Protein AF-A0A6A1Q7H1-F1 (afdb_monomer_lite)

Sequence (87 aa):
MKLSTGIIFCFLILGVSSQRWATFLKEAGQGAKDMWRAYSDMREANYKNSDKYFHARGNRDAAERGPGGVWAAKRCQRDDSESHRLF

Secondary structure (DSSP, 8-state):
-HHHHHHHHHHHHHHHHHHHHHHHHHHHHHHHHHHHHHHHHHHHH--TT-HHHHHHHHHHHHHTT-HHHHHHHHHHHHHHHHHHHH-

pLDDT: mean 90.46, std 9.98, range [58.44, 98.5]

Structure (mmCIF, N/CA/C/O backbone):
data_AF-A0A6A1Q7H1-F1
#
_entry.id   AF-A0A6A1Q7H1-F1
#
loop_
_atom_site.group_PDB
_atom_site.id
_atom_site.type_symbol
_atom_site.label_atom_id
_atom_site.label_alt_id
_atom_site.label_comp_id
_atom_site.label_asym_id
_atom_site.label_entity_id
_atom_site.label_seq_id
_atom_site.pdbx_PDB_ins_code
_atom_site.Cartn_x
_atom_site.Cartn_y
_atom_site.Cartn_z
_atom_site.occupancy
_atom_site.B_iso_or_equiv
_atom_site.auth_seq_id
_atom_site.auth_comp_id
_atom_site.auth_asym_id
_atom_site.auth_atom_id
_atom_site.pdbx_PDB_model_num
ATOM 1 N N . MET A 1 1 ? -27.726 -0.688 38.987 1.00 58.44 1 MET A N 1
ATOM 2 C CA . MET A 1 1 ? -28.174 -1.752 38.063 1.00 58.44 1 MET A CA 1
ATOM 3 C C . MET A 1 1 ? -28.486 -1.256 36.647 1.00 58.44 1 MET A C 1
ATOM 5 O O . MET A 1 1 ? -28.196 -1.997 35.729 1.00 58.44 1 MET A O 1
ATOM 9 N N . LYS A 1 2 ? -29.027 -0.042 36.419 1.00 60.94 2 LYS A N 1
ATOM 10 C CA . LYS A 1 2 ? -29.330 0.459 35.052 1.00 60.94 2 LYS A CA 1
ATOM 11 C C . LYS A 1 2 ? -28.144 1.149 34.343 1.00 60.94 2 LYS A C 1
ATOM 13 O O . LYS A 1 2 ? -27.931 0.930 33.159 1.00 60.94 2 LYS A O 1
ATOM 18 N N . LEU A 1 3 ? -27.344 1.936 35.074 1.00 66.19 3 LEU A N 1
ATOM 19 C CA . LEU A 1 3 ? -26.189 2.673 34.523 1.00 66.19 3 LEU A CA 1
ATOM 20 C C . LEU A 1 3 ? -24.999 1.764 34.177 1.00 66.19 3 LEU A C 1
ATOM 22 O O . LEU A 1 3 ? -24.338 1.958 33.164 1.00 66.19 3 LEU A O 1
ATOM 26 N N . SER A 1 4 ? -24.767 0.730 34.987 1.00 72.56 4 SER A N 1
ATOM 27 C CA . SER A 1 4 ? -23.702 -0.259 34.788 1.00 72.56 4 SER A CA 1
ATOM 28 C C . SER A 1 4 ? -23.854 -1.021 33.469 1.00 72.56 4 SER A C 1
ATOM 30 O O . SER A 1 4 ? -22.880 -1.212 32.750 1.00 72.56 4 SER A O 1
ATOM 32 N N . THR A 1 5 ? -25.082 -1.397 33.109 1.00 77.50 5 THR A N 1
ATOM 33 C CA . THR A 1 5 ? -25.369 -2.127 31.868 1.00 77.50 5 THR A CA 1
ATOM 34 C C . THR A 1 5 ? -25.144 -1.253 30.635 1.00 77.50 5 THR A C 1
ATOM 36 O O . THR A 1 5 ? -24.577 -1.718 29.652 1.00 77.50 5 THR A O 1
ATOM 39 N N . GLY A 1 6 ? -25.517 0.031 30.705 1.00 79.31 6 GLY A N 1
ATOM 40 C CA . GLY A 1 6 ? -25.269 0.994 29.628 1.00 79.31 6 GLY A CA 1
ATOM 41 C C . GLY A 1 6 ? -23.780 1.263 29.400 1.00 79.31 6 GLY A C 1
ATOM 42 O O . GLY A 1 6 ? -23.335 1.306 28.257 1.00 79.31 6 GLY A O 1
ATOM 43 N N . ILE A 1 7 ? -22.994 1.371 30.474 1.00 82.75 7 ILE A N 1
ATOM 44 C CA . ILE A 1 7 ? -21.540 1.577 30.394 1.00 82.75 7 ILE A CA 1
ATOM 45 C C . ILE A 1 7 ? -20.844 0.363 29.759 1.00 82.75 7 ILE A C 1
ATOM 47 O O . ILE A 1 7 ? -20.041 0.531 28.844 1.00 82.75 7 ILE A O 1
ATOM 51 N N . ILE A 1 8 ? -21.189 -0.858 30.183 1.00 80.81 8 ILE A N 1
ATOM 52 C CA . ILE A 1 8 ? -20.638 -2.097 29.605 1.00 80.81 8 ILE A CA 1
ATOM 53 C C . ILE A 1 8 ? -20.980 -2.199 28.111 1.00 80.81 8 ILE A C 1
ATOM 55 O O . ILE A 1 8 ? -20.115 -2.513 27.295 1.00 80.81 8 ILE A O 1
ATOM 59 N N . PHE A 1 9 ? -22.220 -1.877 27.734 1.00 80.12 9 PHE A N 1
ATOM 60 C CA . PHE A 1 9 ? -22.646 -1.875 26.334 1.00 80.12 9 PHE A CA 1
ATOM 61 C C . PHE A 1 9 ? -21.898 -0.822 25.499 1.00 80.12 9 PHE A C 1
ATOM 63 O O . PHE A 1 9 ? -21.489 -1.097 24.372 1.00 80.12 9 PHE A O 1
ATOM 70 N N . CYS A 1 10 ? -21.639 0.356 26.074 1.00 79.62 10 CYS A N 1
ATOM 71 C CA . CYS A 1 10 ? -20.878 1.424 25.428 1.00 79.62 10 CYS A CA 1
ATOM 72 C C . CYS A 1 10 ? -19.425 0.998 25.142 1.00 79.62 10 CYS A C 1
ATOM 74 O O . CYS A 1 10 ? -18.942 1.156 24.021 1.00 79.62 10 CYS A O 1
ATOM 76 N N . PHE A 1 11 ? -18.749 0.366 26.109 1.00 80.75 11 PHE A N 1
ATOM 77 C CA . PHE A 1 11 ? -17.393 -0.157 25.910 1.00 80.75 11 PHE A CA 1
ATOM 78 C C . PHE A 1 11 ? -17.327 -1.297 24.890 1.00 80.75 11 PHE A C 1
ATOM 80 O O 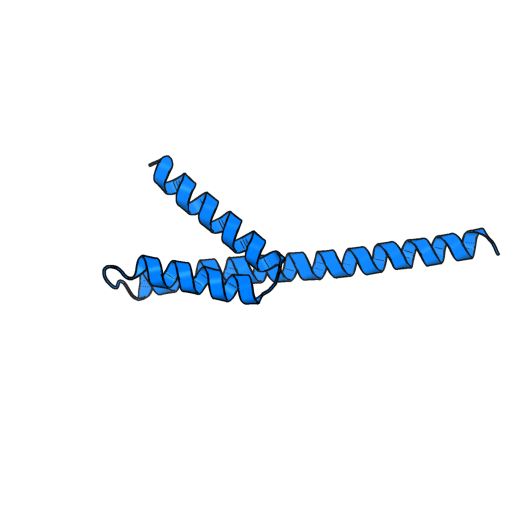. PHE A 1 11 ? -16.365 -1.364 24.129 1.00 80.75 11 PHE A O 1
ATOM 87 N N . LEU A 1 12 ? -18.343 -2.161 24.818 1.00 79.56 12 LEU A N 1
ATOM 88 C CA . LEU A 1 12 ? -18.410 -3.217 23.803 1.00 79.56 12 LEU A CA 1
ATOM 89 C C . LEU A 1 12 ? -18.539 -2.641 22.386 1.00 79.56 12 LEU A C 1
ATOM 91 O O . LEU A 1 12 ? -17.816 -3.066 21.484 1.00 79.56 12 LEU A O 1
ATOM 95 N N . ILE A 1 13 ? -19.405 -1.641 22.190 1.00 74.12 13 ILE A N 1
ATOM 96 C CA . ILE A 1 13 ? -19.562 -0.969 20.890 1.00 74.12 13 ILE A CA 1
ATOM 97 C C . ILE A 1 13 ? -18.271 -0.248 20.489 1.00 74.12 13 ILE A C 1
ATOM 99 O O . ILE A 1 13 ? -17.816 -0.381 19.349 1.00 74.12 13 ILE A O 1
ATOM 103 N N . LEU A 1 14 ? -17.654 0.488 21.417 1.00 74.69 14 LEU A N 1
ATOM 104 C CA . LEU A 1 14 ? -16.396 1.193 21.164 1.00 74.69 14 LEU A CA 1
ATOM 105 C C . LEU A 1 14 ? -15.238 0.220 20.901 1.00 74.69 14 LEU A C 1
ATOM 107 O O . LEU A 1 14 ? -14.445 0.450 19.990 1.00 74.69 14 LEU A O 1
ATOM 111 N N . GLY A 1 15 ? -15.174 -0.899 21.626 1.00 74.75 15 GLY A N 1
ATOM 112 C CA . GLY A 1 15 ? -14.170 -1.946 21.435 1.00 74.75 15 GLY A CA 1
ATOM 113 C C . GLY A 1 15 ? -14.262 -2.611 20.059 1.00 74.75 15 GLY A C 1
ATOM 114 O O . GLY A 1 15 ? -13.263 -2.697 19.348 1.00 74.75 15 GLY A O 1
ATOM 115 N N . VAL A 1 16 ? -15.465 -3.003 19.626 1.00 72.38 16 VAL A N 1
ATOM 116 C CA . VAL A 1 16 ? -15.688 -3.583 18.285 1.00 72.38 16 VAL A CA 1
ATOM 117 C C . VAL A 1 16 ? -15.377 -2.572 17.176 1.00 72.38 16 VAL A C 1
ATOM 119 O O . VAL A 1 16 ? -14.809 -2.934 16.142 1.00 72.38 16 VAL A O 1
ATOM 122 N N . SER A 1 17 ? -15.714 -1.299 17.390 1.00 72.56 17 SER A N 1
ATOM 123 C CA . SER A 1 17 ? -15.429 -0.224 16.432 1.00 72.56 17 SER A CA 1
ATOM 124 C C . SER A 1 17 ? -13.926 0.040 16.302 1.00 72.56 17 SER A C 1
ATOM 126 O O . SER A 1 17 ? -13.429 0.192 15.187 1.00 72.56 17 SER A O 1
ATOM 128 N N . SER A 1 18 ? -13.195 0.012 17.422 1.00 75.94 18 SER A N 1
ATOM 129 C CA . SER A 1 18 ? -11.734 0.146 17.464 1.00 75.94 18 SER A CA 1
ATOM 130 C C . SER A 1 18 ? -11.037 -0.990 16.715 1.00 75.94 18 SER A C 1
ATOM 132 O O . SER A 1 18 ? -10.178 -0.737 15.870 1.00 75.94 18 SER A O 1
ATOM 134 N N . GLN A 1 19 ? -11.469 -2.237 16.934 1.00 80.12 19 GLN A N 1
ATOM 135 C CA . GLN A 1 19 ? -10.884 -3.403 16.272 1.00 80.12 19 GLN A CA 1
ATOM 136 C C . GLN A 1 19 ? -11.005 -3.313 14.743 1.00 80.12 19 GLN A C 1
ATOM 138 O O . GLN A 1 19 ? -10.035 -3.567 14.034 1.00 80.12 19 GLN A O 1
ATOM 143 N N . ARG A 1 20 ? -12.178 -2.900 14.239 1.00 87.38 20 ARG A N 1
ATOM 144 C CA . ARG A 1 20 ? -12.434 -2.710 12.799 1.00 87.38 20 ARG A CA 1
ATOM 145 C C . ARG A 1 20 ? -11.587 -1.593 12.191 1.00 87.38 20 ARG A C 1
ATOM 147 O O . ARG A 1 20 ? -11.127 -1.715 11.057 1.00 87.38 20 ARG A O 1
ATOM 154 N N . TRP A 1 21 ? -11.378 -0.509 12.933 1.00 90.44 21 TRP A N 1
ATOM 155 C CA . TRP A 1 21 ? -10.528 0.597 12.494 1.00 90.44 21 TRP A CA 1
ATOM 156 C C . TRP A 1 21 ? -9.050 0.203 12.472 1.00 90.44 21 TRP A C 1
ATOM 158 O O . TRP A 1 21 ? -8.341 0.508 11.516 1.00 90.44 21 TRP A O 1
ATOM 168 N N . ALA A 1 22 ? -8.595 -0.534 13.486 1.00 92.31 22 ALA A N 1
ATOM 169 C CA . ALA A 1 22 ? -7.232 -1.043 13.552 1.00 92.31 22 ALA A CA 1
ATOM 170 C C . ALA A 1 22 ? -6.929 -2.018 12.404 1.00 92.31 22 ALA A C 1
ATOM 172 O O . ALA A 1 22 ? -5.874 -1.908 11.775 1.00 92.31 22 ALA A O 1
ATOM 173 N N . THR A 1 23 ? -7.852 -2.935 12.084 1.00 94.62 23 THR A N 1
ATOM 174 C CA . THR A 1 23 ? -7.693 -3.828 10.925 1.00 94.62 23 THR A CA 1
ATOM 175 C C . THR A 1 23 ? -7.666 -3.037 9.625 1.00 94.62 23 THR A C 1
ATOM 177 O O . THR A 1 23 ? -6.736 -3.214 8.848 1.00 94.62 23 THR A O 1
ATOM 180 N N . PHE A 1 24 ? -8.586 -2.088 9.428 1.00 96.12 24 PHE A N 1
ATOM 181 C CA . PHE A 1 24 ? -8.608 -1.251 8.225 1.00 96.12 24 PHE A CA 1
ATOM 182 C C . PHE A 1 24 ? -7.295 -0.477 8.017 1.00 96.12 24 PHE A C 1
ATOM 184 O O . PHE A 1 24 ? -6.734 -0.486 6.922 1.00 96.12 24 PHE A O 1
ATOM 191 N N . LEU A 1 25 ? -6.766 0.163 9.065 1.00 96.44 25 LEU A N 1
ATOM 192 C CA . LEU A 1 25 ? -5.498 0.894 8.987 1.00 96.44 25 LEU A CA 1
ATOM 193 C C . LEU A 1 25 ? -4.314 -0.030 8.693 1.00 96.44 25 LEU A C 1
ATOM 195 O O . LEU A 1 25 ? -3.435 0.325 7.907 1.00 96.44 25 LEU A O 1
ATOM 199 N N . LYS A 1 26 ? -4.294 -1.223 9.298 1.00 97.44 26 LYS A N 1
ATOM 200 C CA . LYS A 1 26 ? -3.270 -2.235 9.024 1.00 97.44 26 LYS A CA 1
AT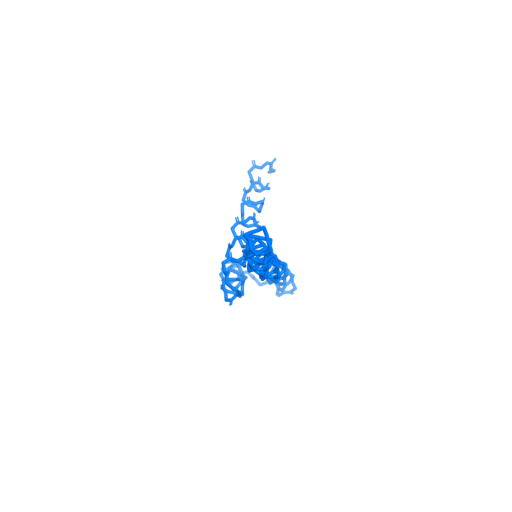OM 201 C C . LYS A 1 26 ? -3.304 -2.667 7.558 1.00 97.44 26 LYS A C 1
ATOM 203 O O . LYS A 1 26 ? -2.258 -2.684 6.915 1.00 97.44 26 LYS A O 1
ATOM 208 N N . GLU A 1 27 ? -4.484 -2.977 7.031 1.00 98.31 27 GLU A N 1
ATOM 209 C CA . GLU A 1 27 ? -4.676 -3.351 5.627 1.00 98.31 27 GLU A CA 1
ATOM 210 C C . GLU A 1 27 ? -4.254 -2.221 4.682 1.00 98.31 27 GLU A C 1
ATOM 212 O O . GLU A 1 27 ? -3.563 -2.472 3.698 1.00 98.31 27 GLU A O 1
ATOM 217 N N . ALA A 1 28 ? -4.606 -0.970 4.999 1.00 98.12 28 ALA A N 1
ATOM 218 C CA . ALA A 1 28 ? -4.218 0.195 4.208 1.00 98.12 28 ALA A CA 1
ATOM 219 C C . ALA A 1 28 ? -2.700 0.415 4.194 1.00 98.12 28 ALA A C 1
ATOM 221 O O . ALA A 1 28 ? -2.117 0.639 3.134 1.00 98.12 28 ALA A O 1
ATOM 222 N N . GLY A 1 29 ? -2.040 0.294 5.349 1.00 97.88 29 GLY A N 1
ATOM 223 C CA . GLY A 1 29 ? -0.582 0.379 5.436 1.00 97.88 29 GLY A CA 1
ATOM 224 C C . GLY A 1 29 ? 0.119 -0.743 4.664 1.00 97.88 29 GLY A C 1
ATOM 225 O O . GLY A 1 29 ? 1.111 -0.499 3.978 1.00 97.88 29 GLY A O 1
ATOM 226 N N . GLN A 1 30 ? -0.415 -1.967 4.726 1.00 98.50 30 GLN A N 1
ATOM 227 C CA . GLN A 1 30 ? 0.091 -3.091 3.935 1.00 98.50 30 GLN A CA 1
ATOM 228 C C . GLN A 1 30 ? -0.106 -2.857 2.433 1.00 98.50 30 GLN A C 1
ATOM 230 O O . GLN A 1 30 ? 0.858 -2.986 1.684 1.00 98.50 30 GLN A O 1
ATOM 235 N N . GLY A 1 31 ? -1.294 -2.421 2.006 1.00 98.38 31 GLY A N 1
ATOM 236 C CA . GLY A 1 31 ? -1.575 -2.131 0.600 1.00 98.38 31 GLY A CA 1
ATOM 237 C C . GLY A 1 31 ? -0.692 -1.017 0.034 1.00 98.38 31 GLY A C 1
ATOM 238 O O . GLY A 1 31 ? -0.163 -1.152 -1.064 1.00 98.38 31 GLY A O 1
ATOM 239 N N . ALA A 1 32 ? -0.436 0.049 0.799 1.00 98.12 32 ALA A N 1
ATOM 240 C CA . ALA A 1 32 ? 0.503 1.097 0.391 1.00 98.12 32 ALA A CA 1
ATOM 241 C C . ALA A 1 32 ? 1.937 0.558 0.215 1.00 98.12 32 ALA A C 1
ATOM 243 O O . ALA A 1 32 ? 2.627 0.917 -0.741 1.00 98.12 32 ALA A O 1
ATOM 244 N N . LYS A 1 33 ? 2.379 -0.347 1.100 1.00 98.31 33 LYS A N 1
ATOM 245 C CA . LYS A 1 33 ? 3.681 -1.019 0.975 1.00 98.31 33 LYS A CA 1
ATOM 246 C C . LYS A 1 33 ? 3.749 -1.913 -0.267 1.00 98.31 33 LYS A C 1
ATOM 248 O O . LYS A 1 33 ? 4.790 -1.943 -0.921 1.00 98.31 33 LYS A O 1
ATOM 253 N N . ASP A 1 34 ? 2.668 -2.615 -0.602 1.00 98.44 34 ASP A N 1
ATOM 254 C CA . ASP A 1 34 ? 2.594 -3.451 -1.805 1.00 98.44 34 ASP A CA 1
ATOM 255 C C . ASP A 1 34 ? 2.662 -2.590 -3.084 1.00 98.44 34 ASP A C 1
ATOM 257 O O . ASP A 1 34 ? 3.421 -2.908 -4.000 1.00 98.44 34 ASP A O 1
ATOM 261 N N . MET A 1 35 ? 1.983 -1.434 -3.108 1.00 98.06 35 MET A N 1
ATOM 262 C CA . MET A 1 35 ? 2.092 -0.453 -4.202 1.00 98.06 35 MET A CA 1
ATOM 263 C C . MET A 1 35 ? 3.524 0.083 -4.357 1.00 98.06 35 MET A C 1
ATOM 265 O O . MET A 1 35 ? 4.060 0.122 -5.466 1.00 98.06 35 MET A O 1
ATOM 269 N N . TRP A 1 36 ? 4.181 0.444 -3.248 1.00 97.12 36 TRP A N 1
ATOM 270 C CA . TRP A 1 36 ? 5.577 0.896 -3.264 1.00 97.12 36 TRP A CA 1
ATOM 271 C C . TRP A 1 36 ? 6.532 -0.184 -3.782 1.00 97.12 36 TRP A C 1
ATOM 273 O O . TRP A 1 36 ? 7.450 0.095 -4.559 1.00 97.12 36 TRP A O 1
ATOM 283 N N . ARG A 1 37 ? 6.325 -1.432 -3.352 1.00 98.00 37 ARG A N 1
ATOM 284 C CA . ARG A 1 37 ? 7.114 -2.574 -3.817 1.00 98.00 37 ARG A CA 1
ATOM 285 C C . ARG A 1 37 ? 6.921 -2.793 -5.313 1.00 98.00 37 ARG A C 1
ATOM 287 O O . ARG A 1 37 ? 7.900 -3.001 -6.019 1.00 98.00 37 ARG A O 1
ATOM 294 N N . ALA A 1 38 ? 5.691 -2.685 -5.808 1.00 97.12 38 ALA A N 1
ATOM 295 C CA . ALA A 1 38 ? 5.418 -2.801 -7.232 1.00 97.12 38 ALA A CA 1
ATOM 296 C C . ALA A 1 38 ? 6.167 -1.751 -8.063 1.00 97.12 38 ALA A C 1
ATOM 298 O O . ALA A 1 38 ? 6.765 -2.107 -9.076 1.00 97.12 38 ALA A O 1
ATOM 299 N N . TYR A 1 39 ? 6.196 -0.502 -7.596 1.00 94.75 39 TYR A N 1
ATOM 300 C CA . TYR A 1 39 ? 6.959 0.580 -8.220 1.00 94.75 39 TYR A CA 1
ATOM 301 C C . TYR A 1 39 ? 8.478 0.351 -8.158 1.00 94.75 39 TYR A C 1
ATOM 303 O O . TYR A 1 39 ? 9.185 0.574 -9.139 1.00 94.75 39 TYR A O 1
ATOM 311 N N . SER A 1 40 ? 8.987 -0.124 -7.020 1.00 96.56 40 SER A N 1
ATOM 312 C CA . SER A 1 40 ? 10.417 -0.407 -6.838 1.00 96.56 40 SER A CA 1
ATOM 313 C C . SER A 1 40 ? 10.885 -1.535 -7.762 1.00 96.56 40 SER A C 1
ATOM 315 O O . SER A 1 40 ? 11.854 -1.357 -8.496 1.00 96.56 40 SER A O 1
ATOM 317 N N . ASP A 1 41 ? 10.144 -2.644 -7.812 1.00 97.31 41 ASP A N 1
ATOM 318 C CA . ASP A 1 41 ? 10.441 -3.767 -8.705 1.00 97.31 41 ASP A CA 1
ATOM 319 C C . ASP A 1 41 ? 10.330 -3.356 -10.189 1.00 97.31 41 ASP A C 1
ATOM 321 O O . ASP A 1 41 ? 11.097 -3.839 -11.014 1.00 97.31 41 ASP A O 1
ATOM 325 N N . MET A 1 42 ? 9.408 -2.449 -10.546 1.00 96.06 42 MET A N 1
ATOM 326 C CA . MET A 1 42 ? 9.299 -1.898 -11.906 1.00 96.06 42 MET A CA 1
ATOM 327 C C . MET A 1 42 ? 10.560 -1.129 -12.307 1.00 96.06 42 MET A C 1
ATOM 329 O O . MET A 1 42 ? 11.098 -1.327 -13.398 1.00 96.06 42 MET A O 1
ATOM 333 N N . ARG A 1 43 ? 11.052 -0.272 -11.403 1.00 94.94 43 ARG A N 1
ATOM 334 C CA . ARG A 1 43 ? 12.283 0.499 -11.608 1.00 94.94 43 ARG A CA 1
ATOM 335 C C . ARG A 1 43 ? 13.512 -0.391 -11.700 1.00 94.94 43 ARG A C 1
ATOM 337 O O . ARG A 1 43 ? 14.387 -0.118 -12.513 1.00 94.94 43 ARG A O 1
ATOM 344 N N . GLU A 1 44 ? 13.578 -1.425 -10.870 1.00 97.00 44 GLU A N 1
ATOM 345 C CA . GLU A 1 44 ? 14.697 -2.363 -10.847 1.00 97.00 44 GLU A CA 1
ATOM 346 C C . GLU A 1 44 ? 14.701 -3.279 -12.075 1.00 97.00 44 GLU A C 1
ATOM 348 O O . GLU A 1 44 ? 15.743 -3.465 -12.699 1.00 97.00 44 GLU A O 1
ATOM 353 N N . ALA A 1 45 ? 13.536 -3.796 -12.478 1.00 95.94 45 ALA A N 1
ATOM 354 C CA . ALA A 1 45 ? 13.413 -4.636 -13.665 1.00 95.94 45 ALA A CA 1
ATOM 355 C C . ALA A 1 45 ? 13.768 -3.883 -14.955 1.00 95.94 45 ALA A C 1
ATOM 357 O O . ALA A 1 45 ? 14.265 -4.502 -15.895 1.00 95.94 45 ALA A O 1
ATOM 358 N N . ASN A 1 46 ? 13.492 -2.570 -15.010 1.00 94.62 46 ASN A N 1
ATOM 359 C CA . ASN A 1 46 ? 13.801 -1.687 -16.140 1.00 94.62 46 ASN A CA 1
ATOM 360 C C . ASN A 1 46 ? 13.417 -2.300 -17.505 1.00 94.62 46 ASN A C 1
ATOM 362 O O . ASN A 1 46 ? 14.157 -2.243 -18.492 1.00 94.62 46 ASN A O 1
ATOM 366 N N . TYR A 1 47 ? 12.259 -2.962 -17.542 1.00 94.56 47 TYR A N 1
ATOM 367 C CA . TYR A 1 47 ? 11.813 -3.734 -18.694 1.00 94.56 47 TYR A CA 1
ATOM 368 C C . TYR A 1 47 ? 10.815 -2.927 -19.522 1.00 94.56 47 TYR A C 1
ATOM 370 O O . TYR A 1 47 ? 9.813 -2.428 -19.000 1.00 94.56 47 TYR A O 1
ATOM 378 N N . LYS A 1 48 ? 11.058 -2.813 -20.833 1.00 93.12 48 LYS A N 1
ATOM 379 C CA . LYS A 1 48 ? 10.204 -2.019 -21.730 1.00 93.12 48 LYS A CA 1
ATOM 380 C C . LYS A 1 48 ? 8.763 -2.537 -21.726 1.00 93.12 48 LYS A C 1
ATOM 382 O O . LYS A 1 48 ? 8.532 -3.739 -21.824 1.00 93.12 48 LYS A O 1
ATOM 387 N N . ASN A 1 49 ? 7.802 -1.611 -21.680 1.00 92.25 49 ASN A N 1
ATOM 388 C CA . ASN A 1 49 ? 6.357 -1.876 -21.706 1.00 92.25 49 ASN A CA 1
ATOM 389 C C . ASN A 1 49 ? 5.835 -2.745 -20.543 1.00 92.25 49 ASN A C 1
ATOM 391 O O . ASN A 1 49 ? 4.775 -3.363 -20.667 1.00 92.25 49 ASN A O 1
ATOM 395 N N . SER A 1 50 ? 6.555 -2.804 -19.419 1.00 93.69 50 SER A N 1
ATOM 396 C CA . SER A 1 50 ? 6.147 -3.591 -18.247 1.00 93.69 50 SER A CA 1
ATOM 397 C C . SER A 1 50 ? 5.275 -2.823 -17.246 1.00 93.69 50 SER A C 1
ATOM 399 O O . SER A 1 50 ? 4.704 -3.446 -16.352 1.00 93.69 50 SER A O 1
ATOM 401 N N . ASP A 1 51 ? 5.082 -1.511 -17.416 1.00 92.62 51 ASP A N 1
ATOM 402 C CA . ASP A 1 51 ? 4.367 -0.651 -16.456 1.00 92.62 51 ASP A CA 1
ATOM 403 C C . ASP A 1 51 ? 2.972 -1.189 -16.109 1.00 92.62 51 ASP A C 1
ATOM 405 O O . ASP A 1 51 ? 2.584 -1.291 -14.945 1.00 92.62 51 ASP A O 1
ATOM 409 N N . LYS A 1 52 ? 2.227 -1.639 -17.129 1.00 94.50 52 LYS A N 1
ATOM 410 C CA . LYS A 1 52 ? 0.880 -2.207 -16.955 1.00 94.50 52 LYS A CA 1
ATOM 411 C C . LYS A 1 52 ? 0.881 -3.448 -16.065 1.00 94.50 52 LYS A C 1
ATOM 413 O O . LYS A 1 52 ? -0.052 -3.637 -15.286 1.00 94.50 52 LYS A O 1
ATOM 418 N N . TYR A 1 53 ? 1.911 -4.285 -16.176 1.00 96.38 53 TYR A N 1
ATOM 419 C CA . TYR A 1 53 ? 2.052 -5.471 -15.339 1.00 96.38 53 TYR A CA 1
ATOM 420 C C . TYR A 1 53 ? 2.302 -5.078 -13.882 1.00 96.38 53 TYR A C 1
ATOM 422 O O . TYR A 1 53 ? 1.620 -5.580 -12.989 1.00 96.38 53 TYR A O 1
ATOM 430 N N . PHE A 1 54 ? 3.228 -4.151 -13.634 1.00 96.56 54 PHE A N 1
ATOM 431 C CA . PHE A 1 54 ? 3.565 -3.734 -12.275 1.00 96.56 54 PHE A CA 1
ATOM 432 C C . PHE A 1 54 ? 2.414 -3.001 -11.583 1.00 96.56 54 PHE A C 1
ATOM 434 O O . PHE A 1 54 ? 2.133 -3.304 -10.423 1.00 96.56 54 PHE A O 1
ATOM 441 N N . HIS A 1 55 ? 1.670 -2.150 -12.295 1.00 95.19 55 HIS A N 1
ATOM 442 C CA . HIS A 1 55 ? 0.442 -1.560 -11.760 1.00 95.19 55 HIS A CA 1
ATOM 443 C C . HIS A 1 55 ? -0.609 -2.622 -11.426 1.00 95.19 55 HIS A C 1
ATOM 445 O O . HIS A 1 55 ? -1.172 -2.604 -10.334 1.00 95.19 55 HIS A O 1
ATOM 451 N N . ALA A 1 56 ? -0.864 -3.574 -12.330 1.00 97.00 56 ALA A N 1
ATOM 452 C CA . ALA A 1 56 ? -1.836 -4.637 -12.080 1.00 97.00 56 ALA A CA 1
ATOM 453 C C . ALA A 1 56 ? -1.434 -5.517 -10.886 1.00 97.00 56 ALA A C 1
ATOM 455 O O . ALA A 1 56 ? -2.281 -5.836 -10.050 1.00 97.00 56 ALA A O 1
ATOM 456 N N . ARG A 1 57 ? -0.145 -5.862 -10.772 1.00 97.94 57 ARG A N 1
ATOM 457 C CA . ARG A 1 57 ? 0.395 -6.635 -9.649 1.00 97.94 57 ARG A CA 1
ATOM 458 C C . ARG A 1 57 ? 0.263 -5.876 -8.331 1.00 97.94 57 ARG A C 1
ATOM 460 O O . ARG A 1 57 ? -0.301 -6.425 -7.396 1.00 97.94 57 ARG A O 1
ATOM 467 N N . GLY A 1 58 ? 0.698 -4.616 -8.274 1.00 97.69 58 GLY A N 1
ATOM 468 C CA . GLY A 1 58 ? 0.568 -3.789 -7.069 1.00 97.69 58 GLY A CA 1
ATOM 469 C C . GLY A 1 58 ? -0.884 -3.654 -6.609 1.00 97.69 58 GLY A C 1
ATOM 470 O O . GLY A 1 58 ? -1.176 -3.824 -5.429 1.00 97.69 58 GLY A O 1
ATOM 471 N N . ASN A 1 59 ? -1.814 -3.451 -7.548 1.00 97.75 59 ASN A N 1
ATOM 472 C CA . ASN A 1 59 ? -3.242 -3.376 -7.238 1.00 97.75 59 ASN A CA 1
ATOM 473 C C . ASN A 1 59 ? -3.797 -4.684 -6.686 1.00 97.75 59 ASN A C 1
ATOM 475 O O . ASN A 1 59 ? -4.596 -4.656 -5.755 1.00 97.75 59 ASN A O 1
ATOM 479 N N . ARG A 1 60 ? -3.417 -5.816 -7.287 1.00 98.06 60 ARG A N 1
ATOM 480 C CA . ARG A 1 60 ? -3.862 -7.137 -6.846 1.00 98.06 60 ARG A CA 1
ATOM 481 C C . ARG A 1 60 ? -3.331 -7.430 -5.447 1.00 98.06 60 ARG A C 1
ATOM 483 O O . ARG A 1 60 ? -4.126 -7.721 -4.563 1.00 98.06 60 ARG A O 1
ATOM 490 N N . ASP A 1 61 ? -2.027 -7.272 -5.242 1.00 98.25 61 ASP A N 1
ATOM 491 C CA . ASP A 1 61 ? -1.367 -7.561 -3.968 1.00 98.25 61 ASP A CA 1
ATOM 492 C C . ASP A 1 61 ? -1.926 -6.658 -2.842 1.00 98.25 61 ASP A C 1
ATOM 494 O O . ASP A 1 61 ? -2.192 -7.125 -1.735 1.00 98.25 61 ASP A O 1
ATOM 498 N N . ALA A 1 62 ? -2.219 -5.384 -3.139 1.00 98.19 62 ALA A N 1
ATOM 499 C CA . ALA A 1 62 ? -2.889 -4.483 -2.203 1.00 98.19 62 ALA A CA 1
ATOM 500 C C . ALA A 1 62 ? -4.363 -4.858 -1.959 1.00 98.19 62 ALA A C 1
ATOM 502 O O . ALA A 1 62 ? -4.827 -4.812 -0.821 1.00 98.19 62 ALA A O 1
ATOM 503 N N . ALA A 1 63 ? -5.115 -5.246 -2.992 1.00 97.94 63 ALA A N 1
ATOM 504 C CA . ALA A 1 63 ? -6.514 -5.652 -2.851 1.00 97.94 63 ALA A CA 1
ATOM 505 C C . ALA A 1 63 ? -6.673 -6.946 -2.038 1.00 97.94 63 ALA A C 1
ATOM 507 O O . ALA A 1 63 ? -7.633 -7.075 -1.278 1.00 97.94 63 ALA A O 1
ATOM 508 N N . GLU A 1 64 ? -5.708 -7.865 -2.132 1.00 98.19 64 GLU A N 1
ATOM 509 C CA . GLU A 1 64 ? -5.646 -9.091 -1.327 1.00 98.19 64 GLU A CA 1
ATOM 510 C C . GLU A 1 64 ? -5.535 -8.813 0.181 1.00 98.19 64 GLU A C 1
ATOM 512 O O . GLU A 1 64 ? -5.883 -9.673 0.991 1.00 98.19 64 GLU A O 1
ATOM 517 N N . ARG A 1 65 ? -5.110 -7.607 0.589 1.00 97.31 65 ARG A N 1
ATOM 518 C CA . ARG A 1 65 ? -5.088 -7.210 2.007 1.00 97.31 65 ARG A CA 1
ATOM 519 C C . ARG A 1 65 ? -6.478 -6.972 2.583 1.00 97.31 65 ARG A C 1
ATOM 521 O O . ARG A 1 65 ? -6.633 -7.106 3.788 1.00 97.31 65 ARG A O 1
ATOM 528 N N . GLY A 1 66 ? -7.468 -6.632 1.759 1.00 97.31 66 GLY A N 1
ATOM 529 C CA . GLY A 1 66 ? -8.825 -6.308 2.199 1.00 97.31 66 GLY A CA 1
ATOM 530 C C . GLY A 1 66 ? -9.241 -4.863 1.893 1.00 97.31 66 GLY A C 1
ATOM 531 O O . GLY A 1 66 ? -8.568 -4.161 1.128 1.00 97.31 66 GLY A O 1
ATOM 532 N N . PRO A 1 67 ? -10.370 -4.394 2.458 1.00 97.62 67 PRO A N 1
ATOM 533 C CA . PRO A 1 67 ? -10.929 -3.071 2.178 1.00 97.62 67 PRO A CA 1
ATOM 534 C C . PRO A 1 67 ? -9.946 -1.909 2.371 1.00 97.62 67 PRO A C 1
ATOM 536 O O . PRO A 1 67 ? -9.959 -0.966 1.575 1.00 97.62 67 PRO A O 1
ATOM 539 N N . GLY A 1 68 ? -9.080 -1.971 3.389 1.00 97.81 68 GLY A N 1
ATOM 540 C CA . GLY A 1 68 ? -8.055 -0.947 3.602 1.00 97.81 68 GLY A CA 1
ATOM 541 C C . GLY A 1 68 ? -7.007 -0.929 2.491 1.00 97.81 68 GLY A C 1
ATOM 542 O O . GLY A 1 68 ? -6.614 0.140 2.024 1.00 97.81 68 GLY A O 1
ATOM 543 N N . GLY A 1 69 ? -6.607 -2.101 1.999 1.00 98.25 69 GLY A N 1
ATOM 544 C CA . GLY A 1 69 ? -5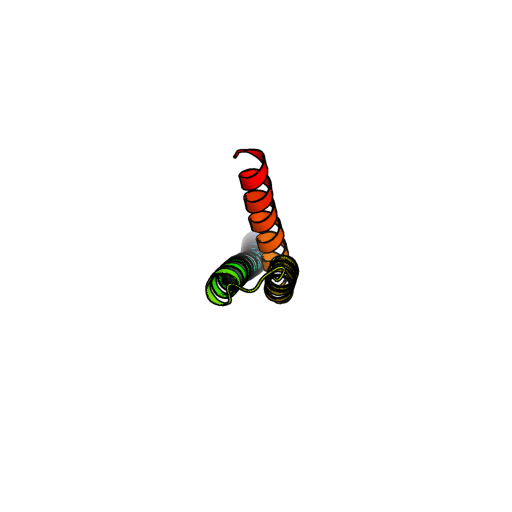.640 -2.220 0.911 1.00 98.25 69 GLY A CA 1
ATOM 545 C C . GLY A 1 69 ? -6.190 -1.750 -0.438 1.00 98.25 69 GLY A C 1
ATOM 546 O O . GLY A 1 69 ? -5.511 -1.014 -1.154 1.00 98.25 69 GLY A O 1
ATOM 547 N N . VAL A 1 70 ? -7.459 -2.051 -0.741 1.00 98.31 70 VAL A N 1
ATOM 548 C CA . VAL A 1 70 ? -8.166 -1.497 -1.916 1.00 98.31 70 VAL A CA 1
ATOM 549 C C . VAL A 1 70 ? -8.219 0.030 -1.852 1.00 98.31 70 VAL A C 1
ATOM 551 O O . VAL A 1 70 ? -7.983 0.717 -2.850 1.00 98.31 70 VAL A O 1
ATOM 554 N N . TRP A 1 71 ? -8.518 0.579 -0.671 1.00 98.19 71 TRP A N 1
ATOM 555 C CA . TRP A 1 71 ? -8.510 2.022 -0.461 1.00 98.19 71 TRP A CA 1
ATOM 556 C C . TRP A 1 71 ? -7.118 2.622 -0.700 1.00 98.19 71 TRP A C 1
ATOM 558 O O . TRP A 1 71 ? -7.012 3.636 -1.394 1.00 98.19 71 TRP A O 1
ATOM 568 N N . ALA A 1 72 ? -6.062 1.980 -0.192 1.00 98.00 72 ALA A N 1
ATOM 569 C CA . ALA A 1 72 ? -4.685 2.428 -0.379 1.00 98.00 72 ALA A CA 1
ATOM 570 C C . ALA A 1 72 ? -4.273 2.414 -1.858 1.00 98.00 72 ALA A C 1
ATOM 572 O O . ALA A 1 72 ? -3.801 3.432 -2.363 1.00 98.00 72 ALA A O 1
ATOM 573 N N . ALA A 1 73 ? -4.541 1.320 -2.580 1.00 97.88 73 ALA A N 1
ATOM 574 C CA . ALA A 1 73 ? -4.262 1.216 -4.013 1.00 97.88 73 ALA A CA 1
ATOM 575 C C . ALA A 1 73 ? -4.919 2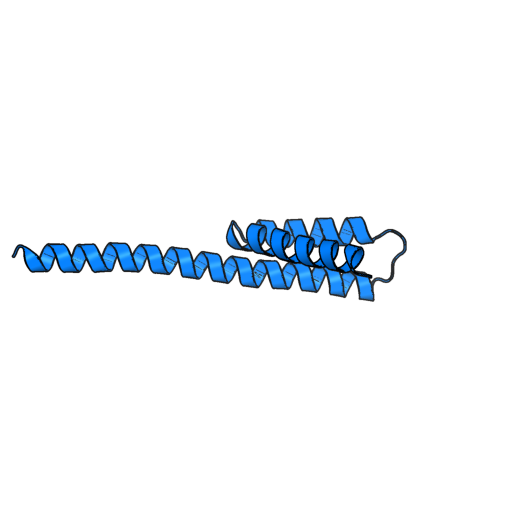.357 -4.803 1.00 97.88 73 ALA A C 1
ATOM 577 O O . ALA A 1 73 ? -4.262 3.034 -5.594 1.00 97.88 73 ALA A O 1
ATOM 578 N N . LYS A 1 74 ? -6.197 2.644 -4.524 1.00 97.75 74 LYS A N 1
ATOM 579 C CA . LYS A 1 74 ? -6.942 3.731 -5.172 1.00 97.75 74 LYS A CA 1
ATOM 580 C C . LYS A 1 74 ? -6.346 5.116 -4.899 1.00 97.75 74 LYS A C 1
ATOM 582 O O . LYS A 1 74 ? -6.405 5.978 -5.775 1.00 97.75 74 LYS A O 1
ATOM 587 N N . ARG A 1 75 ? -5.823 5.364 -3.692 1.00 97.50 75 ARG A N 1
ATOM 588 C CA . ARG A 1 75 ? -5.168 6.638 -3.347 1.00 97.50 75 ARG A CA 1
ATOM 589 C C . ARG A 1 75 ? -3.833 6.785 -4.065 1.00 97.50 75 ARG A C 1
ATOM 591 O O . ARG A 1 75 ? -3.648 7.782 -4.745 1.00 97.50 75 ARG A O 1
ATOM 598 N N . CYS A 1 76 ? -2.974 5.769 -4.008 1.00 94.19 76 CYS A N 1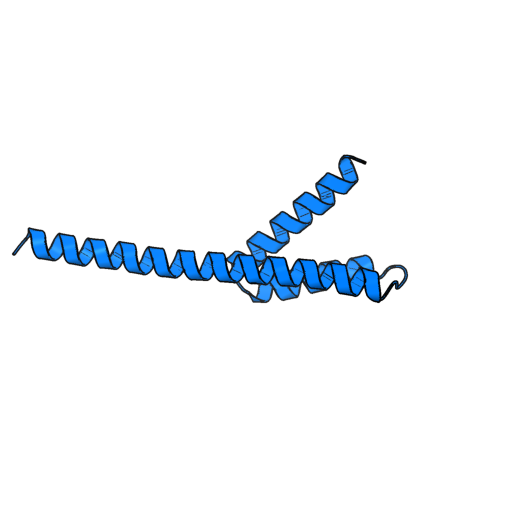
ATOM 599 C CA . CYS A 1 76 ? -1.678 5.800 -4.687 1.00 94.19 76 CYS A CA 1
ATOM 600 C C . CYS A 1 76 ? -1.822 5.988 -6.204 1.00 94.19 76 CYS A C 1
ATOM 602 O O . CYS A 1 76 ? -1.118 6.797 -6.790 1.00 94.19 76 CYS A O 1
ATOM 604 N N . GLN A 1 77 ? -2.770 5.292 -6.837 1.00 92.94 77 GLN A N 1
ATOM 605 C CA . GLN A 1 77 ? -3.060 5.479 -8.264 1.00 92.94 77 GLN A CA 1
ATOM 606 C C . GLN A 1 77 ? -3.544 6.886 -8.602 1.00 92.94 77 GLN A C 1
ATOM 608 O O . GLN A 1 77 ? -3.226 7.409 -9.667 1.00 92.94 77 GLN A O 1
ATOM 613 N N . ARG A 1 78 ? -4.369 7.481 -7.731 1.00 93.94 78 ARG A N 1
ATOM 614 C CA . ARG A 1 78 ? -4.839 8.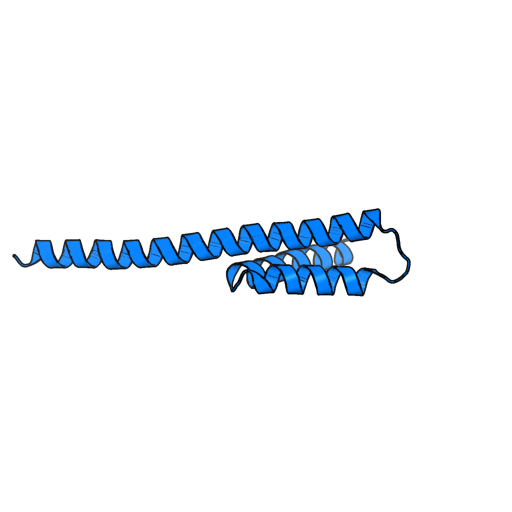850 -7.934 1.00 93.94 78 ARG A CA 1
ATOM 615 C C . ARG A 1 78 ? -3.656 9.808 -7.914 1.00 93.94 78 ARG A C 1
ATOM 617 O O . ARG A 1 78 ? -3.534 10.576 -8.860 1.00 93.94 78 ARG A O 1
ATOM 624 N N . ASP A 1 79 ? -2.805 9.718 -6.899 1.00 92.38 79 ASP A N 1
ATOM 625 C CA . ASP A 1 79 ? -1.639 10.592 -6.754 1.00 92.38 79 ASP A CA 1
ATOM 626 C C . ASP A 1 79 ? -0.679 10.440 -7.946 1.00 92.38 79 ASP A C 1
ATOM 628 O O . ASP A 1 79 ? -0.236 11.436 -8.512 1.00 92.38 79 ASP A O 1
ATOM 632 N N . ASP A 1 80 ? -0.437 9.207 -8.400 1.00 88.25 80 ASP A N 1
ATOM 633 C CA . ASP A 1 80 ? 0.348 8.915 -9.607 1.00 88.25 80 ASP A CA 1
ATOM 634 C C . ASP A 1 80 ? -0.267 9.582 -10.853 1.00 88.25 80 ASP A C 1
ATOM 636 O O . ASP A 1 80 ? 0.395 10.332 -11.572 1.00 88.25 80 ASP A O 1
ATOM 640 N N . SER A 1 81 ? -1.581 9.429 -11.047 1.00 88.50 81 SER A N 1
ATOM 641 C CA . SER A 1 81 ? -2.298 10.050 -12.166 1.00 88.50 81 SER A CA 1
ATOM 642 C C . SER A 1 81 ? -2.351 11.580 -12.102 1.00 88.50 81 SER A C 1
ATOM 644 O O . SER A 1 81 ? -2.373 12.229 -13.146 1.00 88.50 81 SER A O 1
ATOM 646 N N . GLU A 1 82 ? -2.391 12.167 -10.903 1.00 90.38 82 GLU A N 1
ATOM 647 C CA . GLU A 1 82 ? -2.341 13.617 -10.711 1.00 90.38 82 GLU A CA 1
ATOM 648 C C . GLU A 1 82 ? -0.936 14.147 -10.982 1.00 90.38 82 GLU A C 1
ATOM 650 O O . GLU A 1 82 ? -0.804 15.162 -11.661 1.00 90.38 82 GLU A O 1
ATOM 655 N N . SER A 1 83 ? 0.110 13.429 -10.564 1.00 85.62 83 SER A N 1
ATOM 656 C CA . SER A 1 83 ? 1.491 13.806 -10.867 1.00 85.62 83 SER A CA 1
ATOM 657 C C . SER A 1 83 ? 1.732 13.903 -12.380 1.00 85.62 83 SER A C 1
ATOM 659 O O . SER A 1 83 ? 2.257 14.904 -12.850 1.00 85.62 83 SER A O 1
ATOM 661 N N . HIS A 1 84 ? 1.215 12.955 -13.168 1.00 83.50 84 HIS A N 1
ATOM 662 C CA . HIS A 1 84 ? 1.307 12.976 -14.634 1.00 83.50 84 HIS A CA 1
ATOM 663 C C . HIS A 1 84 ? 0.449 14.056 -15.315 1.00 83.50 84 HIS A C 1
ATOM 665 O O . HIS A 1 84 ? 0.587 14.275 -16.514 1.00 83.50 84 HIS A O 1
ATOM 671 N N . ARG A 1 85 ? -0.492 14.690 -14.604 1.00 88.56 85 ARG A N 1
ATOM 672 C CA . ARG A 1 85 ? -1.270 15.824 -15.139 1.00 88.56 85 ARG A CA 1
ATOM 673 C C . ARG A 1 85 ? -0.629 17.172 -14.841 1.00 88.56 85 ARG A C 1
ATOM 675 O O . ARG A 1 85 ? -0.988 18.153 -15.485 1.00 88.56 85 ARG A O 1
ATOM 682 N N . LEU A 1 86 ? 0.215 17.235 -13.816 1.00 80.94 86 LEU A N 1
ATOM 683 C CA . LEU A 1 86 ? 0.798 18.477 -13.313 1.00 80.94 86 LEU A CA 1
ATOM 684 C C . LEU A 1 86 ? 2.177 18.784 -13.916 1.00 80.94 86 LEU A C 1
ATOM 686 O O . LEU A 1 86 ? 2.628 19.923 -13.796 1.00 80.94 86 LEU A O 1
ATOM 690 N N . PHE A 1 87 ? 2.818 17.808 -14.562 1.00 63.84 87 PHE A N 1
ATOM 691 C CA . PHE A 1 87 ? 4.124 17.916 -15.219 1.00 63.84 87 PHE A CA 1
ATOM 692 C C . PHE A 1 87 ? 4.034 17.430 -16.667 1.00 63.84 87 PHE A C 1
ATOM 694 O O . PHE A 1 87 ? 4.797 17.966 -17.501 1.00 63.84 87 PHE A O 1
#

Organism: Balaenoptera physalus (NCBI:txid9770)

InterPro domains:
  IPR000096 Serum amyloid A protein [PF00277] (23-75)
  IPR000096 Serum amyloid A protein [PR00306] (24-43)
  IPR000096 Serum amyloid A protein [PR00306] (44-63)
  IPR000096 Serum amyloid A protein [PR00306] (64-84)
  IPR000096 Serum amyloid A protein [SM00197] (21-87)
  IPR052464 Synovial Proliferation Regulator [PTHR23424] (34-74)

Foldseek 3Di:
DVVVVVVVVVCVVVVVVVVVVVLLQVLLVQLLVLLVVLVVVCVVVVDPPCNVVSLVRSCVRSVVSDPSSNVNSVVVVVVVVVVVVVD

Radius of gyration: 19.32 Å; chains: 1; bounding box: 44×28×60 Å